Protein AF-A0A268JTW0-F1 (afdb_monomer)

Structure (mmCIF, N/CA/C/O backbone):
data_AF-A0A268JTW0-F1
#
_entry.id   AF-A0A268JTW0-F1
#
loop_
_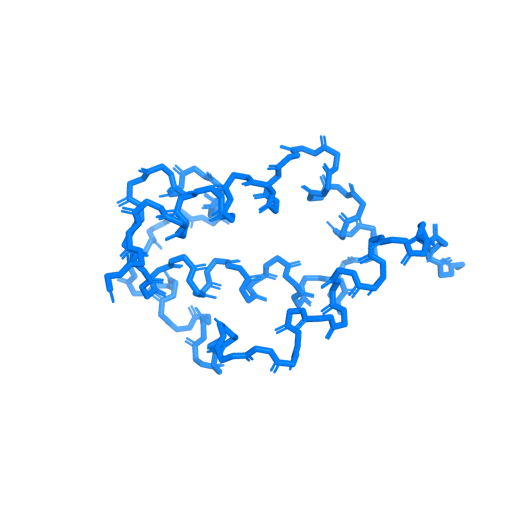atom_site.group_PDB
_atom_site.id
_atom_site.type_symbol
_atom_site.label_atom_id
_atom_site.label_alt_id
_atom_site.label_comp_id
_atom_site.label_asym_id
_atom_site.label_entity_id
_atom_site.label_seq_id
_atom_site.pdbx_PDB_ins_code
_atom_site.Cartn_x
_atom_site.Cartn_y
_atom_site.Cartn_z
_atom_site.occupancy
_atom_site.B_iso_or_equiv
_atom_site.auth_seq_id
_atom_site.auth_comp_id
_atom_site.auth_asym_id
_atom_site.auth_atom_id
_atom_site.pdbx_PDB_model_num
ATOM 1 N N . MET A 1 1 ? 9.815 -5.514 -21.626 1.00 54.25 1 MET A N 1
ATOM 2 C CA . MET A 1 1 ? 9.747 -6.808 -20.913 1.00 54.25 1 MET A CA 1
ATOM 3 C C . MET A 1 1 ? 8.936 -6.542 -19.665 1.00 54.25 1 MET A C 1
ATOM 5 O O . MET A 1 1 ? 9.332 -5.6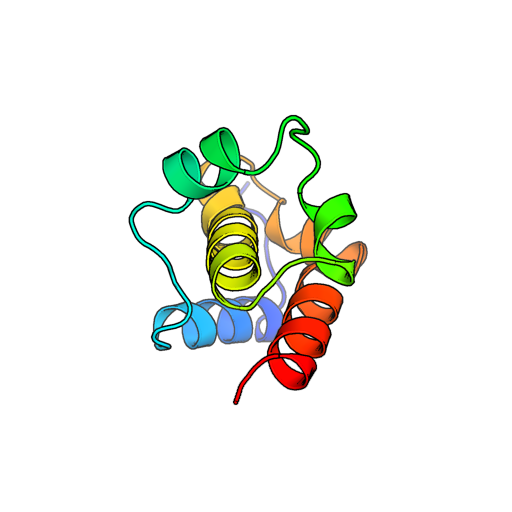55 -18.927 1.00 54.25 1 MET A O 1
ATOM 9 N N . TYR A 1 2 ? 7.790 -7.196 -19.479 1.00 60.47 2 TYR A N 1
ATOM 10 C CA . TYR A 1 2 ? 6.998 -6.983 -18.266 1.00 60.47 2 TYR A CA 1
ATOM 11 C C . TYR A 1 2 ? 7.738 -7.574 -17.058 1.00 60.47 2 TYR A C 1
ATOM 13 O O . TYR A 1 2 ? 8.299 -8.669 -17.194 1.00 60.47 2 TYR A O 1
ATOM 21 N N . PRO A 1 3 ? 7.767 -6.886 -15.905 1.00 72.75 3 PRO A N 1
ATOM 22 C CA . PRO A 1 3 ? 8.378 -7.430 -14.703 1.00 72.75 3 PRO A CA 1
ATOM 23 C C . PRO A 1 3 ? 7.690 -8.744 -14.310 1.00 72.75 3 PRO A C 1
ATOM 25 O O . PRO A 1 3 ? 6.463 -8.834 -14.223 1.00 72.75 3 PRO A O 1
ATOM 28 N N . GLN A 1 4 ? 8.487 -9.792 -14.098 1.00 80.38 4 GLN A N 1
ATOM 29 C CA . GLN A 1 4 ? 7.988 -11.047 -13.547 1.00 80.38 4 GLN A CA 1
ATOM 30 C C . GLN A 1 4 ? 8.004 -10.958 -12.024 1.00 80.38 4 GLN A C 1
ATOM 32 O O . GLN A 1 4 ? 9.064 -10.962 -11.402 1.00 80.38 4 GLN A O 1
ATOM 37 N N . TYR A 1 5 ? 6.815 -10.864 -11.435 1.00 85.56 5 TYR A N 1
ATOM 38 C CA . TYR A 1 5 ? 6.643 -10.890 -9.987 1.00 85.56 5 TYR A CA 1
ATOM 39 C C . TYR A 1 5 ? 6.514 -12.308 -9.449 1.00 85.56 5 TYR A C 1
ATOM 41 O O . TYR A 1 5 ? 5.932 -13.172 -10.108 1.00 85.56 5 TYR A O 1
ATOM 49 N N . ASP A 1 6 ? 6.995 -12.492 -8.221 1.00 89.75 6 ASP A N 1
ATOM 50 C CA . ASP A 1 6 ? 6.681 -13.656 -7.399 1.00 89.75 6 ASP A CA 1
ATOM 51 C C . ASP A 1 6 ? 5.158 -13.823 -7.265 1.00 89.75 6 ASP A C 1
ATOM 53 O O . ASP A 1 6 ? 4.419 -12.843 -7.117 1.00 89.75 6 ASP A O 1
ATOM 57 N N . GLU A 1 7 ? 4.682 -15.068 -7.325 1.00 92.94 7 GLU A N 1
ATOM 58 C CA . GLU A 1 7 ? 3.246 -15.358 -7.295 1.00 92.94 7 GLU A CA 1
ATOM 59 C C . GLU A 1 7 ? 2.593 -14.915 -5.983 1.00 92.94 7 GLU A C 1
ATOM 61 O O . GLU A 1 7 ? 1.477 -14.402 -6.015 1.00 92.94 7 GLU A O 1
ATOM 66 N N . LYS A 1 8 ? 3.296 -14.976 -4.841 1.00 94.00 8 LYS A N 1
ATOM 67 C CA . LYS A 1 8 ? 2.734 -14.504 -3.566 1.00 94.00 8 LYS A CA 1
ATOM 68 C C . LYS A 1 8 ? 2.531 -12.999 -3.569 1.00 94.00 8 LYS A C 1
ATOM 70 O O . LYS A 1 8 ? 1.543 -12.527 -3.016 1.00 94.00 8 LYS A O 1
ATOM 75 N N . LEU A 1 9 ? 3.439 -12.240 -4.188 1.00 94.19 9 LEU A N 1
ATOM 76 C CA . LEU A 1 9 ? 3.265 -10.794 -4.328 1.00 94.19 9 LEU A CA 1
ATOM 77 C C . LEU A 1 9 ? 2.058 -10.480 -5.218 1.00 94.19 9 LEU A C 1
ATOM 79 O O . LEU A 1 9 ? 1.250 -9.625 -4.867 1.00 94.19 9 LEU A O 1
ATOM 83 N N . LYS A 1 10 ? 1.889 -11.199 -6.334 1.00 94.56 10 LYS A N 1
ATOM 84 C CA . LYS A 1 10 ? 0.702 -11.037 -7.188 1.00 94.56 10 LYS A CA 1
ATOM 85 C C . LYS A 1 10 ? -0.580 -11.376 -6.436 1.00 94.56 10 LYS A C 1
ATOM 87 O O . LYS A 1 10 ? -1.545 -10.624 -6.530 1.00 94.56 10 LYS A O 1
ATOM 92 N N . ASP A 1 11 ? -0.596 -12.485 -5.707 1.00 96.19 11 ASP A N 1
ATOM 93 C CA . ASP A 1 11 ? -1.763 -12.924 -4.948 1.00 96.19 11 ASP A CA 1
ATOM 94 C C . ASP A 1 11 ? -2.091 -11.955 -3.817 1.00 96.19 11 ASP A C 1
ATOM 96 O O . ASP A 1 11 ? -3.243 -11.558 -3.693 1.00 96.19 11 ASP A O 1
ATOM 100 N N . PHE A 1 12 ? -1.087 -11.459 -3.089 1.00 95.69 12 PHE A N 1
ATOM 101 C CA . PHE A 1 12 ? -1.265 -10.373 -2.127 1.00 95.69 12 PHE A CA 1
ATOM 102 C C . PHE A 1 12 ? -1.968 -9.169 -2.762 1.00 95.69 12 PHE A C 1
ATOM 104 O O . PHE A 1 12 ? -2.985 -8.709 -2.248 1.00 95.69 12 PHE A O 1
ATOM 111 N N . ILE A 1 13 ? -1.480 -8.686 -3.909 1.00 96.25 13 ILE A N 1
ATOM 112 C CA . ILE A 1 13 ? -2.100 -7.545 -4.5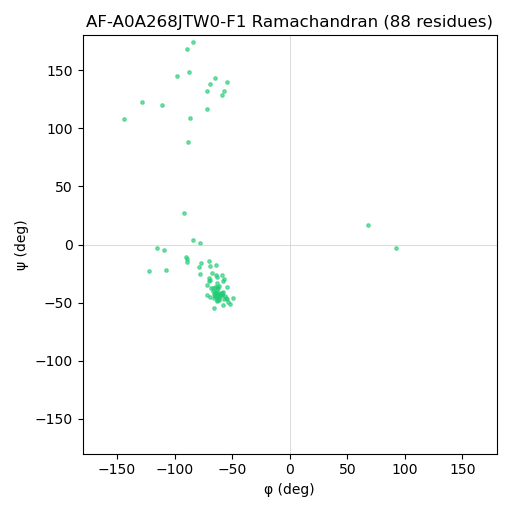86 1.00 96.25 13 ILE A CA 1
ATOM 113 C C . ILE A 1 13 ? -3.542 -7.862 -5.011 1.00 96.25 13 ILE A C 1
ATOM 115 O O . ILE A 1 13 ? -4.429 -7.030 -4.813 1.00 96.25 13 ILE A O 1
ATOM 119 N N . LYS A 1 14 ? -3.803 -9.055 -5.564 1.00 96.31 14 LYS A N 1
ATOM 120 C CA . LYS A 1 14 ? -5.166 -9.489 -5.921 1.00 96.31 14 LYS A CA 1
ATOM 121 C C . LYS A 1 14 ? -6.089 -9.497 -4.704 1.00 96.31 14 LYS A C 1
ATOM 123 O O . LYS A 1 14 ? -7.224 -9.052 -4.831 1.00 96.31 14 LYS A O 1
ATOM 128 N N . GLU A 1 15 ? -5.623 -9.980 -3.555 1.00 97.06 15 GLU A N 1
ATOM 129 C CA . GLU A 1 15 ? -6.406 -9.977 -2.319 1.00 97.06 15 GLU A CA 1
ATOM 130 C C . GLU A 1 15 ? -6.698 -8.553 -1.845 1.00 97.06 15 GLU A C 1
ATOM 132 O O . GLU A 1 15 ? -7.841 -8.265 -1.505 1.00 97.06 15 GLU A O 1
ATOM 137 N N . VAL A 1 16 ? -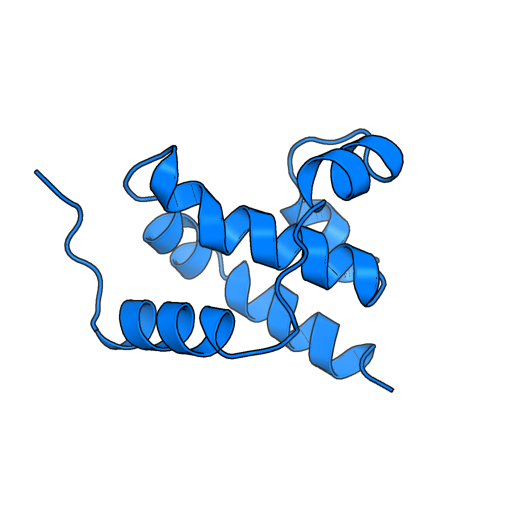5.740 -7.620 -1.931 1.00 96.38 16 VAL A N 1
ATOM 138 C CA . VAL A 1 16 ? -6.001 -6.211 -1.584 1.00 96.38 16 VAL A CA 1
ATOM 139 C C . VAL A 1 16 ? -7.141 -5.629 -2.431 1.00 96.38 16 VAL A C 1
ATOM 141 O O . VAL A 1 16 ? -8.025 -4.969 -1.887 1.00 96.38 16 VAL A O 1
ATOM 144 N N . TYR A 1 17 ? -7.198 -5.934 -3.734 1.00 95.94 17 TYR A N 1
ATOM 145 C CA . TYR A 1 17 ? -8.303 -5.503 -4.606 1.00 95.94 17 TYR A CA 1
ATOM 146 C C . TYR A 1 17 ? -9.676 -6.092 -4.240 1.00 95.94 17 TYR A C 1
ATOM 148 O O . TYR A 1 17 ? -10.687 -5.561 -4.697 1.00 95.94 17 TYR A O 1
ATOM 156 N N . LYS A 1 18 ? -9.733 -7.173 -3.453 1.00 97.00 18 LYS A N 1
ATOM 157 C CA . LYS A 1 18 ? -10.985 -7.787 -2.980 1.00 97.00 18 LYS A CA 1
ATOM 158 C C . LYS A 1 18 ? -11.470 -7.216 -1.647 1.00 97.00 18 LYS A C 1
ATOM 160 O O . LYS A 1 18 ? -12.589 -7.517 -1.241 1.00 97.00 18 LYS A O 1
ATOM 165 N N . THR A 1 19 ? -10.642 -6.428 -0.967 1.00 94.62 19 THR A N 1
ATOM 166 C CA . THR A 1 19 ? -11.002 -5.765 0.292 1.00 94.62 19 THR A CA 1
ATOM 167 C C . THR A 1 19 ? -11.636 -4.397 0.041 1.00 94.62 19 THR A C 1
ATOM 169 O O . THR A 1 19 ? -11.556 -3.842 -1.055 1.00 94.62 19 THR A O 1
ATOM 172 N N . ASP A 1 20 ? -12.216 -3.812 1.082 1.00 94.94 20 ASP A N 1
ATOM 173 C CA . ASP A 1 20 ? -12.695 -2.429 1.106 1.00 94.94 20 ASP A CA 1
ATOM 174 C C . ASP A 1 20 ? -11.587 -1.408 1.437 1.00 94.94 20 ASP A C 1
ATOM 176 O O . ASP A 1 20 ? -11.844 -0.204 1.508 1.00 94.94 20 ASP A O 1
ATOM 180 N N . LEU A 1 21 ? -10.331 -1.848 1.575 1.00 95.75 21 LEU A N 1
ATOM 181 C CA . LEU A 1 21 ? -9.202 -0.977 1.913 1.00 95.75 21 LEU A CA 1
ATOM 182 C C . LEU A 1 21 ? -8.853 0.014 0.795 1.00 95.75 21 LEU A C 1
ATOM 184 O O . LEU A 1 21 ? -8.289 1.073 1.065 1.00 95.75 21 LEU A O 1
ATOM 188 N N . MET A 1 22 ? -9.197 -0.296 -0.456 1.00 96.56 22 MET A N 1
ATOM 189 C CA . MET A 1 22 ? -8.904 0.571 -1.595 1.00 96.56 22 MET A CA 1
ATOM 190 C C . MET A 1 22 ? -9.788 1.825 -1.585 1.00 96.56 22 MET A C 1
ATOM 192 O O . MET A 1 22 ? -11.009 1.748 -1.458 1.00 96.56 22 MET A O 1
ATOM 196 N N . LYS A 1 23 ? -9.174 2.995 -1.780 1.00 95.94 23 LYS A N 1
ATOM 197 C CA . LYS A 1 23 ? -9.847 4.299 -1.759 1.00 95.94 23 LYS A CA 1
ATOM 198 C C . LYS A 1 23 ? -9.873 4.914 -3.158 1.00 95.94 23 LYS A C 1
ATOM 200 O O . LYS A 1 23 ? -8.832 5.154 -3.763 1.00 95.94 23 LYS A O 1
ATOM 205 N N . SER A 1 24 ? -11.057 5.185 -3.704 1.00 94.25 24 SER A N 1
ATOM 206 C CA . SER A 1 24 ? -11.200 5.697 -5.078 1.00 94.25 24 SER A CA 1
ATOM 207 C C . SER A 1 24 ? -10.575 7.083 -5.264 1.00 94.25 24 SER A C 1
ATOM 209 O O . SER A 1 24 ? -9.857 7.295 -6.242 1.00 94.25 24 SER A O 1
ATOM 211 N N . ASN A 1 25 ? -10.775 7.986 -4.301 1.00 96.44 25 ASN A N 1
ATOM 212 C CA . ASN A 1 25 ? -10.256 9.356 -4.291 1.00 96.44 25 ASN A CA 1
ATOM 213 C C . ASN A 1 25 ? -8.890 9.491 -3.590 1.00 96.44 25 ASN A C 1
ATOM 215 O O . ASN A 1 25 ? -8.567 10.545 -3.053 1.00 96.44 25 ASN A O 1
ATOM 219 N N . TYR A 1 26 ? -8.083 8.424 -3.562 1.00 96.38 26 TYR A N 1
ATOM 220 C CA . TYR A 1 26 ? -6.815 8.400 -2.826 1.00 96.38 26 TYR A CA 1
ATOM 221 C C . TYR A 1 26 ? -5.847 9.538 -3.186 1.00 96.38 26 TYR A C 1
ATOM 223 O O . TYR A 1 26 ? -5.179 10.026 -2.289 1.00 96.38 26 TYR A O 1
ATOM 231 N N . LEU A 1 27 ? -5.758 9.966 -4.454 1.00 94.75 27 LEU A N 1
ATOM 232 C CA . LEU A 1 27 ? -4.829 11.033 -4.861 1.00 94.75 27 LEU A CA 1
ATOM 233 C C . LEU A 1 27 ? -5.193 12.377 -4.229 1.00 94.75 27 LEU A C 1
ATOM 235 O O . LEU A 1 27 ? -4.368 12.945 -3.528 1.00 94.75 27 LEU A O 1
ATOM 239 N N . GLU A 1 28 ? -6.436 12.826 -4.414 1.00 95.88 28 GLU A N 1
ATOM 240 C CA . GLU A 1 28 ? -6.961 14.053 -3.798 1.00 95.88 28 GLU A CA 1
ATOM 241 C C . GLU A 1 28 ? -6.803 13.999 -2.273 1.00 95.88 28 GLU A C 1
ATOM 243 O O . GLU A 1 28 ? -6.249 14.907 -1.662 1.00 95.88 28 GLU A O 1
ATOM 248 N N . TYR A 1 29 ? -7.158 12.862 -1.667 1.00 96.06 29 TYR A N 1
ATOM 249 C CA . TYR A 1 29 ? -7.029 12.661 -0.225 1.00 96.06 29 TYR A CA 1
ATOM 250 C C . TYR A 1 29 ? -5.578 12.745 0.283 1.00 96.06 29 TYR A C 1
ATOM 252 O O . TYR A 1 29 ? -5.331 13.213 1.394 1.00 96.06 29 TYR A O 1
ATOM 260 N N . LEU A 1 30 ? -4.607 12.269 -0.503 1.00 96.62 30 LEU A N 1
ATOM 261 C CA . LEU A 1 30 ? -3.184 12.377 -0.172 1.00 96.62 30 LEU A CA 1
ATOM 262 C C . LEU A 1 30 ? -2.691 13.817 -0.328 1.00 96.62 30 LEU A C 1
ATOM 264 O O . LEU A 1 30 ? -1.978 14.298 0.547 1.00 96.62 30 LEU A O 1
ATOM 268 N N . GLU A 1 31 ? -3.075 14.498 -1.407 1.00 94.12 31 GLU A N 1
ATOM 269 C CA . GLU A 1 31 ? -2.662 15.875 -1.706 1.00 94.12 31 GLU A CA 1
ATOM 270 C C . GLU A 1 31 ? -3.190 16.886 -0.680 1.00 94.12 31 GLU A C 1
ATOM 272 O O . GLU A 1 31 ? -2.470 17.808 -0.301 1.00 94.12 31 GLU A O 1
ATOM 277 N N . GLU A 1 32 ? -4.405 16.688 -0.166 1.00 94.81 32 GLU A N 1
ATOM 278 C CA . GLU A 1 32 ? -4.982 17.539 0.881 1.00 94.81 32 GLU A CA 1
ATOM 279 C C . GLU A 1 32 ? -4.301 17.370 2.246 1.00 94.81 32 GLU A C 1
ATOM 281 O O . GLU A 1 32 ? -4.289 18.295 3.061 1.00 94.81 32 GLU A O 1
ATOM 286 N N . ARG A 1 33 ? -3.750 16.182 2.528 1.00 93.56 33 ARG A N 1
ATOM 287 C CA . ARG A 1 33 ? -3.259 15.818 3.869 1.00 93.56 33 ARG A CA 1
ATOM 288 C C . ARG A 1 33 ? -1.744 15.778 3.989 1.00 93.56 33 ARG A C 1
ATOM 290 O O . ARG A 1 33 ? -1.229 15.869 5.103 1.00 93.56 33 ARG A O 1
ATOM 297 N N . LEU A 1 34 ? -1.027 15.622 2.881 1.00 93.31 34 LEU A N 1
ATOM 298 C CA . LEU A 1 34 ? 0.421 15.469 2.860 1.00 93.31 34 LEU A CA 1
ATOM 299 C C . LEU A 1 34 ? 1.050 16.468 1.891 1.00 93.31 34 LEU A C 1
ATOM 301 O O . LEU A 1 34 ? 0.804 16.453 0.692 1.00 93.31 34 LEU A O 1
ATOM 305 N N . LEU A 1 35 ? 1.960 17.286 2.420 1.00 87.06 35 LEU A N 1
ATOM 306 C CA . LEU A 1 35 ? 2.796 18.184 1.614 1.00 87.06 35 LEU A CA 1
ATOM 307 C C . LEU A 1 35 ? 3.943 17.440 0.908 1.00 87.06 35 LEU A C 1
ATOM 309 O O . LEU A 1 35 ? 4.574 17.972 -0.004 1.00 87.06 35 LEU A O 1
ATOM 313 N N . VAL A 1 36 ? 4.243 16.216 1.354 1.00 81.88 36 VAL A N 1
ATOM 314 C CA . VAL A 1 36 ? 5.336 15.386 0.840 1.00 81.88 36 VAL A CA 1
ATOM 315 C C . VAL A 1 36 ? 4.819 14.367 -0.169 1.00 81.88 36 VAL A C 1
ATOM 317 O O . VAL A 1 36 ? 3.738 13.812 -0.005 1.00 81.88 36 VAL A O 1
ATOM 320 N N . LYS A 1 37 ? 5.631 14.081 -1.193 1.00 80.62 37 LYS A N 1
ATOM 321 C CA . LYS A 1 37 ? 5.343 13.033 -2.189 1.00 80.62 37 LYS A CA 1
ATOM 322 C C . LYS A 1 37 ? 5.877 11.654 -1.797 1.00 80.62 37 LYS A C 1
ATOM 324 O O . LYS A 1 37 ? 5.508 10.663 -2.419 1.00 80.62 37 LYS A O 1
ATOM 329 N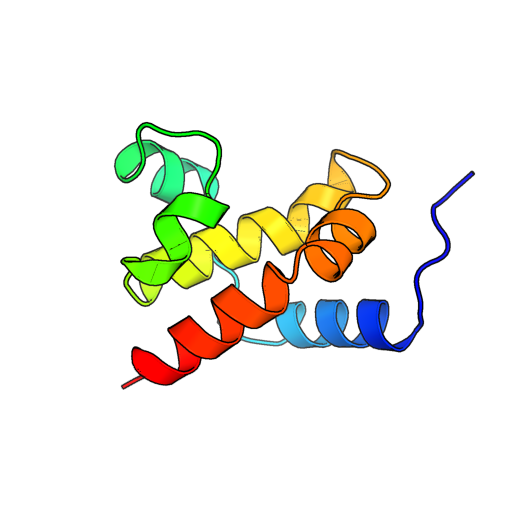 N . ASP A 1 38 ? 6.733 11.583 -0.777 1.00 88.81 38 ASP A N 1
ATOM 330 C CA . ASP A 1 38 ? 7.154 10.312 -0.189 1.00 88.81 38 ASP A CA 1
ATOM 331 C C . ASP A 1 38 ? 6.180 9.900 0.919 1.00 88.81 38 ASP A C 1
ATOM 333 O O . ASP A 1 38 ? 6.334 10.223 2.101 1.00 88.81 38 ASP A O 1
ATOM 337 N N . TYR A 1 39 ? 5.133 9.193 0.506 1.00 94.44 39 TYR A N 1
ATOM 338 C CA . TYR A 1 39 ? 4.062 8.765 1.396 1.00 94.44 39 TYR A CA 1
ATOM 339 C C . TYR A 1 39 ? 4.499 7.689 2.403 1.00 94.44 39 TYR A C 1
ATOM 341 O O . TYR A 1 39 ? 3.855 7.537 3.442 1.00 94.44 39 TYR A O 1
ATOM 349 N N . ALA A 1 40 ? 5.613 6.980 2.170 1.00 94.56 40 ALA A N 1
ATOM 350 C CA . ALA A 1 40 ? 6.133 5.987 3.114 1.00 94.56 40 ALA A CA 1
ATOM 351 C C . ALA A 1 40 ? 6.566 6.613 4.449 1.00 94.56 40 ALA A C 1
ATOM 353 O O . ALA A 1 40 ? 6.553 5.929 5.480 1.00 94.56 40 ALA A O 1
ATOM 354 N N . ILE A 1 41 ? 6.941 7.896 4.447 1.00 95.06 41 ILE A N 1
ATOM 355 C CA . ILE A 1 41 ? 7.331 8.645 5.650 1.00 95.06 41 ILE A CA 1
ATOM 356 C C . ILE A 1 41 ? 6.118 8.904 6.552 1.00 95.06 41 ILE A C 1
ATOM 358 O O . ILE A 1 41 ? 6.257 8.913 7.771 1.00 95.06 41 ILE A O 1
ATOM 362 N N . ALA A 1 42 ? 4.923 9.056 5.973 1.00 95.62 42 ALA A N 1
ATOM 363 C CA . ALA A 1 42 ? 3.698 9.340 6.717 1.00 95.62 42 ALA A CA 1
ATOM 364 C C . ALA A 1 42 ? 3.084 8.098 7.389 1.00 95.62 42 ALA A C 1
ATOM 366 O O . ALA A 1 42 ? 2.309 8.236 8.330 1.00 95.62 42 ALA A O 1
ATOM 367 N N . VAL A 1 43 ? 3.439 6.884 6.947 1.00 96.81 43 VAL A N 1
ATOM 368 C CA . VAL A 1 43 ? 2.861 5.620 7.450 1.00 96.81 43 VAL A CA 1
ATOM 369 C C . VAL A 1 43 ? 2.849 5.504 8.985 1.00 96.81 43 VAL A C 1
ATOM 371 O O . VAL A 1 43 ? 1.803 5.144 9.513 1.00 96.81 43 VAL A O 1
ATOM 374 N N . PRO A 1 44 ? 3.926 5.814 9.737 1.00 96.00 44 PRO A N 1
ATOM 375 C CA . PRO A 1 44 ? 3.941 5.613 11.190 1.00 96.00 44 PRO A CA 1
ATOM 376 C C . PRO A 1 44 ? 2.919 6.461 11.959 1.00 96.00 44 PRO A C 1
ATOM 378 O O . PRO A 1 44 ? 2.484 6.064 13.035 1.00 96.00 44 PRO A O 1
ATOM 381 N N . THR A 1 45 ? 2.544 7.626 11.430 1.00 94.69 45 THR A N 1
ATOM 382 C CA . THR A 1 45 ? 1.623 8.571 12.083 1.00 94.69 45 THR A CA 1
ATOM 383 C C . THR A 1 45 ? 0.262 8.647 11.399 1.00 94.69 45 THR A C 1
ATOM 385 O O . THR A 1 45 ? -0.637 9.313 11.909 1.00 94.69 45 THR A O 1
ATOM 388 N N . ALA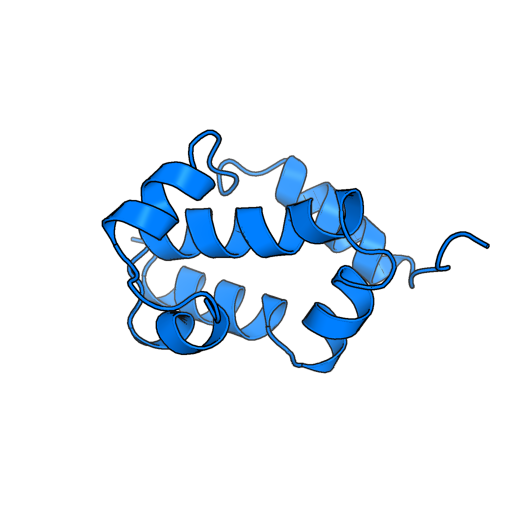 A 1 46 ? 0.091 7.963 10.268 1.00 95.94 46 ALA A N 1
ATOM 389 C CA . ALA A 1 46 ? -1.150 7.947 9.518 1.00 95.94 46 ALA A CA 1
ATOM 390 C C . ALA A 1 46 ? -2.291 7.289 10.314 1.00 95.94 46 ALA A C 1
ATOM 392 O O . ALA A 1 46 ? -2.089 6.317 11.052 1.00 95.94 46 ALA A O 1
ATOM 393 N N . ASP A 1 47 ? -3.491 7.846 10.143 1.00 96.31 47 ASP A N 1
ATOM 394 C CA . ASP A 1 47 ? -4.746 7.238 10.578 1.00 96.31 47 ASP A CA 1
ATOM 395 C C . ASP A 1 47 ? -5.262 6.233 9.538 1.00 96.31 47 ASP A C 1
ATOM 397 O O . ASP A 1 47 ? -4.692 6.084 8.454 1.00 96.31 47 ASP A O 1
ATOM 401 N N . PHE A 1 48 ? -6.344 5.532 9.876 1.00 96.81 48 PHE A N 1
ATOM 402 C CA . PHE A 1 48 ? -6.912 4.474 9.043 1.00 96.81 48 PHE A CA 1
ATOM 403 C C . PHE A 1 48 ? -7.223 4.938 7.609 1.00 96.81 48 PHE A C 1
ATOM 405 O O . PHE A 1 48 ? -6.812 4.300 6.638 1.00 96.81 48 PHE A O 1
ATOM 412 N N . GLU A 1 49 ? -7.877 6.090 7.451 1.00 96.69 49 GLU A N 1
ATOM 413 C CA . GLU A 1 49 ? -8.244 6.615 6.132 1.00 96.69 49 GLU A CA 1
ATOM 414 C C . GLU A 1 49 ? -7.028 7.047 5.306 1.00 96.69 49 GLU A C 1
ATOM 416 O O . GLU A 1 49 ? -6.984 6.810 4.093 1.00 96.69 49 GLU A O 1
ATOM 421 N N . LEU A 1 50 ? -6.011 7.635 5.944 1.00 96.75 50 LEU A N 1
ATOM 422 C CA . LEU A 1 50 ? -4.762 7.969 5.269 1.00 96.75 50 LEU A CA 1
ATOM 423 C C . LEU A 1 50 ? -4.002 6.712 4.851 1.00 96.75 50 LEU A C 1
ATOM 425 O O . LEU A 1 50 ? -3.500 6.655 3.732 1.00 96.75 50 LEU A O 1
ATOM 429 N N . LEU A 1 51 ? -3.973 5.670 5.682 1.00 97.75 51 LEU A N 1
ATOM 430 C CA . LEU A 1 51 ? -3.346 4.393 5.331 1.00 97.75 51 LEU A CA 1
ATOM 431 C C . LEU A 1 51 ? -4.032 3.713 4.151 1.00 97.75 51 LEU A C 1
ATOM 433 O O . LEU A 1 51 ? -3.337 3.198 3.280 1.00 97.75 51 LEU A O 1
ATOM 437 N N . ARG A 1 52 ? -5.367 3.757 4.066 1.00 97.81 52 ARG A N 1
ATOM 438 C CA . ARG A 1 52 ? -6.119 3.277 2.892 1.00 97.81 52 ARG A CA 1
ATOM 439 C C . ARG A 1 52 ? -5.708 4.010 1.616 1.00 97.81 52 ARG A C 1
ATOM 441 O O . ARG A 1 52 ? -5.484 3.386 0.573 1.00 97.81 52 ARG A O 1
ATOM 448 N N . ALA A 1 53 ? -5.556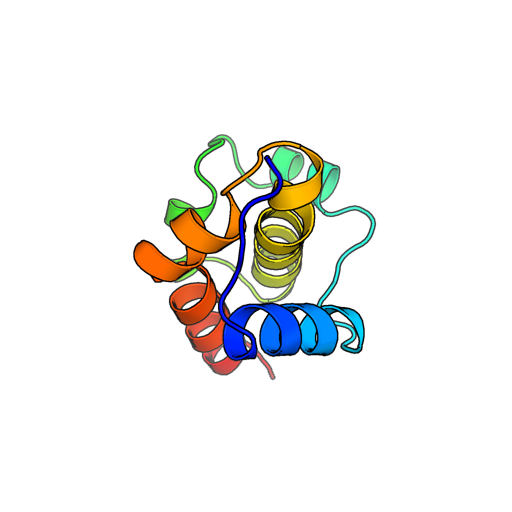 5.332 1.693 1.00 97.88 53 ALA A N 1
ATOM 449 C CA . ALA A 1 53 ? -5.102 6.141 0.566 1.00 97.88 53 ALA A CA 1
ATOM 450 C C . ALA A 1 53 ? -3.650 5.811 0.165 1.00 97.88 53 ALA A C 1
ATOM 452 O O . ALA A 1 53 ? -3.373 5.577 -1.015 1.00 97.88 53 ALA A O 1
ATOM 453 N N . ILE A 1 54 ? -2.742 5.708 1.143 1.00 97.75 54 ILE A N 1
ATOM 454 C CA . ILE A 1 54 ? -1.334 5.338 0.930 1.00 97.75 54 ILE A CA 1
ATOM 455 C C . ILE A 1 54 ? -1.231 3.923 0.337 1.00 97.75 54 ILE A C 1
ATOM 457 O O . ILE A 1 54 ? -0.525 3.720 -0.651 1.00 97.75 54 ILE A O 1
ATOM 461 N N . LEU A 1 55 ? -1.967 2.946 0.876 1.00 98.06 55 LEU A N 1
ATOM 462 C CA . LEU A 1 55 ? -2.015 1.580 0.347 1.00 98.06 55 LEU A CA 1
ATOM 463 C C . LEU A 1 55 ? -2.458 1.579 -1.115 1.00 98.06 55 LEU A C 1
ATOM 465 O O . LEU A 1 55 ? -1.810 0.966 -1.963 1.00 98.06 55 LEU A O 1
ATOM 469 N N . THR A 1 56 ? -3.527 2.317 -1.420 1.00 98.00 56 THR A N 1
ATOM 470 C CA . THR A 1 56 ? -4.051 2.436 -2.784 1.00 98.00 56 THR A CA 1
ATOM 471 C C . THR A 1 56 ? -3.004 3.001 -3.739 1.00 98.00 56 THR A C 1
ATOM 473 O O . THR A 1 56 ? -2.863 2.494 -4.855 1.00 98.00 56 THR A O 1
ATOM 476 N N . PHE A 1 57 ? -2.244 4.011 -3.307 1.00 97.25 57 PHE A N 1
ATOM 477 C CA . PHE A 1 57 ? -1.156 4.578 -4.098 1.00 97.25 57 PHE A CA 1
ATOM 478 C C . PHE A 1 57 ? -0.112 3.516 -4.463 1.00 97.25 57 PHE A C 1
ATOM 480 O O . PHE A 1 57 ? 0.175 3.329 -5.646 1.00 97.25 57 PHE A O 1
ATOM 487 N N . TYR A 1 58 ? 0.397 2.764 -3.484 1.00 97.25 58 TYR A N 1
ATOM 488 C CA . TYR A 1 58 ? 1.414 1.733 -3.729 1.00 97.25 58 TYR A CA 1
ATOM 489 C C . TYR A 1 58 ? 0.884 0.516 -4.499 1.00 97.25 58 TYR A C 1
ATOM 491 O O . TYR A 1 58 ? 1.619 -0.093 -5.269 1.00 97.25 58 TYR A O 1
ATOM 499 N N . VAL A 1 59 ? -0.392 0.161 -4.347 1.00 97.06 59 VAL A N 1
ATOM 500 C CA . VAL A 1 59 ? -1.012 -0.925 -5.122 1.00 97.06 59 VAL A CA 1
ATOM 501 C C . VAL A 1 59 ? -1.230 -0.518 -6.582 1.00 97.06 59 VAL A C 1
ATOM 503 O O . VAL A 1 59 ? -1.097 -1.347 -7.484 1.00 97.06 59 VAL A O 1
ATOM 506 N N . ARG A 1 60 ? -1.555 0.752 -6.851 1.00 95.75 60 ARG A N 1
ATOM 507 C CA . ARG A 1 60 ? -1.807 1.249 -8.215 1.00 95.75 60 ARG A CA 1
ATOM 508 C C . ARG A 1 60 ? -0.556 1.760 -8.927 1.00 95.75 60 ARG A C 1
ATOM 510 O O . ARG A 1 60 ? -0.619 1.908 -10.145 1.00 95.75 60 ARG A O 1
ATOM 517 N N . SER A 1 61 ? 0.545 2.005 -8.218 1.00 94.06 61 SER A N 1
ATOM 518 C CA . SER A 1 61 ? 1.785 2.573 -8.772 1.00 94.06 61 SER A CA 1
ATOM 519 C C . SER A 1 61 ? 2.380 1.746 -9.916 1.00 94.06 61 SER A C 1
ATOM 521 O O . SER A 1 61 ? 2.899 2.326 -10.865 1.00 94.06 61 SER A O 1
ATOM 523 N N . GLU A 1 62 ? 2.199 0.422 -9.904 1.00 93.06 62 GLU A N 1
ATOM 524 C CA . GLU A 1 62 ? 2.629 -0.476 -10.988 1.00 93.06 62 GLU A CA 1
ATOM 525 C C . GLU A 1 62 ? 2.006 -0.135 -12.345 1.00 93.06 62 GLU A C 1
ATOM 527 O O . GLU A 1 62 ? 2.595 -0.388 -13.385 1.00 93.06 62 GLU A O 1
ATOM 532 N N . ARG A 1 63 ? 0.826 0.496 -12.363 1.00 91.56 63 ARG A N 1
ATOM 533 C CA . ARG A 1 63 ? 0.187 0.939 -13.614 1.00 91.56 63 ARG A CA 1
ATOM 534 C C . ARG A 1 63 ? 0.922 2.107 -14.278 1.00 91.56 63 ARG A C 1
ATOM 536 O O . ARG A 1 63 ? 0.612 2.438 -15.417 1.00 91.56 63 ARG A O 1
ATOM 543 N N . PHE A 1 64 ? 1.822 2.761 -13.547 1.00 90.62 64 PHE A N 1
ATOM 544 C CA . PHE A 1 64 ? 2.508 3.986 -13.956 1.00 90.62 64 PHE A CA 1
ATOM 545 C C . PHE A 1 64 ? 4.032 3.836 -13.966 1.00 90.62 64 PHE A C 1
ATOM 547 O O . PHE A 1 64 ? 4.711 4.599 -14.648 1.00 90.62 64 PHE A O 1
ATOM 554 N N . CYS A 1 65 ? 4.570 2.886 -13.203 1.00 89.44 65 CYS A N 1
ATOM 555 C CA . CYS A 1 65 ? 5.994 2.619 -13.103 1.00 89.44 65 CYS A CA 1
ATOM 556 C C . CYS A 1 65 ? 6.218 1.113 -12.945 1.00 89.44 65 CYS A C 1
ATOM 558 O O . CYS A 1 65 ? 5.935 0.549 -11.886 1.00 89.44 65 CYS A O 1
ATOM 560 N N . ASP A 1 66 ? 6.724 0.478 -14.001 1.00 91.44 66 ASP A N 1
ATOM 561 C CA . ASP A 1 66 ? 7.101 -0.934 -13.973 1.00 91.44 66 ASP A CA 1
ATOM 562 C C . ASP A 1 66 ? 8.131 -1.176 -12.860 1.00 91.44 66 ASP A C 1
ATOM 564 O O . ASP A 1 66 ? 9.135 -0.467 -12.748 1.00 91.44 66 ASP A O 1
ATOM 568 N N . GLY A 1 67 ? 7.908 -2.200 -12.039 1.00 92.56 67 GLY A N 1
ATOM 569 C CA . GLY A 1 67 ? 8.803 -2.528 -10.922 1.00 92.56 67 GLY A CA 1
ATOM 570 C C . GLY A 1 67 ? 8.415 -1.877 -9.595 1.00 92.56 67 GLY A C 1
ATOM 571 O O . GLY A 1 67 ? 9.058 -2.152 -8.575 1.00 92.56 67 GLY A O 1
ATOM 572 N N . ALA A 1 68 ? 7.375 -1.039 -9.562 1.00 93.94 68 ALA A N 1
ATOM 573 C CA . ALA A 1 68 ? 6.962 -0.341 -8.352 1.00 93.94 68 ALA A CA 1
ATOM 574 C C . ALA A 1 68 ? 6.530 -1.302 -7.238 1.00 93.94 68 ALA A C 1
ATOM 576 O O . ALA A 1 68 ? 6.862 -1.067 -6.070 1.00 93.94 68 ALA A O 1
ATOM 577 N N . TRP A 1 69 ? 5.862 -2.413 -7.565 1.00 95.50 69 TRP A N 1
ATOM 578 C CA . TRP A 1 69 ? 5.530 -3.436 -6.569 1.00 95.50 69 TRP A CA 1
ATOM 579 C C . TRP A 1 69 ? 6.769 -4.117 -5.993 1.00 95.50 69 TRP A C 1
ATOM 581 O O . TRP A 1 69 ? 6.859 -4.260 -4.774 1.00 95.50 69 TRP A O 1
ATOM 591 N N . ALA A 1 70 ? 7.740 -4.497 -6.831 1.00 94.00 70 ALA A N 1
ATOM 592 C CA . ALA A 1 70 ? 8.987 -5.106 -6.356 1.00 94.00 70 ALA A CA 1
ATOM 593 C C . ALA A 1 70 ? 9.747 -4.151 -5.435 1.00 94.00 70 ALA A C 1
ATOM 595 O O . ALA A 1 70 ? 10.190 -4.565 -4.366 1.00 94.00 70 ALA A O 1
ATOM 596 N N . ASN A 1 71 ? 9.853 -2.876 -5.816 1.00 94.31 71 ASN A N 1
ATOM 597 C CA . ASN A 1 71 ? 10.506 -1.871 -4.987 1.00 94.31 71 ASN A CA 1
ATOM 598 C C . ASN A 1 71 ? 9.782 -1.702 -3.642 1.00 94.31 71 ASN A C 1
ATOM 600 O O . ASN A 1 71 ? 10.400 -1.778 -2.587 1.00 94.31 71 ASN A O 1
ATOM 604 N N . SER A 1 72 ? 8.455 -1.572 -3.667 1.00 95.81 72 SER A N 1
ATOM 605 C CA . SER A 1 72 ? 7.644 -1.403 -2.453 1.00 95.81 72 SER A CA 1
ATOM 606 C C . SER A 1 72 ? 7.714 -2.616 -1.521 1.00 95.81 72 SER A C 1
ATOM 608 O O . SER A 1 72 ? 7.740 -2.460 -0.300 1.00 95.81 72 SER A O 1
ATOM 610 N N . ALA A 1 73 ? 7.769 -3.827 -2.081 1.00 95.25 73 ALA A N 1
ATOM 611 C CA . ALA A 1 73 ? 7.949 -5.057 -1.318 1.00 95.25 73 ALA A CA 1
ATOM 612 C C . ALA A 1 73 ? 9.360 -5.152 -0.718 1.00 95.25 73 ALA A C 1
ATOM 614 O O . ALA A 1 73 ? 9.497 -5.461 0.464 1.00 95.25 73 ALA A O 1
ATOM 615 N N . LYS A 1 74 ? 10.398 -4.840 -1.506 1.00 95.38 74 LYS A N 1
ATOM 616 C CA . LYS A 1 74 ? 11.801 -4.853 -1.071 1.00 95.38 74 LYS A CA 1
ATOM 617 C C . LYS A 1 74 ? 12.059 -3.867 0.071 1.00 95.38 74 LYS A C 1
ATOM 619 O O . LYS A 1 74 ? 12.717 -4.228 1.039 1.00 95.38 74 LYS A O 1
ATOM 624 N N . GLU A 1 75 ? 11.497 -2.666 -0.019 1.00 96.12 75 GLU A N 1
ATOM 625 C CA . GLU A 1 75 ? 11.595 -1.621 1.011 1.00 96.12 75 GLU A CA 1
ATOM 626 C C . GLU A 1 75 ? 10.648 -1.865 2.209 1.00 96.12 75 GLU A C 1
ATOM 628 O O . GLU A 1 75 ? 10.568 -1.058 3.135 1.00 96.12 75 GLU A O 1
ATOM 633 N N . GLY A 1 76 ? 9.883 -2.966 2.209 1.00 96.56 76 GLY A N 1
ATOM 634 C CA . GLY A 1 76 ? 8.976 -3.329 3.302 1.00 96.56 76 GLY A CA 1
ATOM 635 C C . GLY A 1 76 ? 7.771 -2.396 3.464 1.00 96.56 76 GLY A C 1
ATOM 636 O O . GLY A 1 76 ? 7.118 -2.409 4.509 1.00 96.56 76 GLY A O 1
ATOM 637 N N . ILE A 1 77 ? 7.449 -1.587 2.451 1.00 97.50 77 ILE A N 1
ATOM 638 C CA . ILE A 1 77 ? 6.397 -0.564 2.517 1.00 97.50 77 ILE A CA 1
ATOM 639 C C . ILE A 1 77 ? 5.026 -1.204 2.739 1.00 97.50 77 ILE A C 1
ATOM 641 O O . ILE A 1 77 ? 4.313 -0.798 3.656 1.00 97.50 77 ILE A O 1
ATOM 645 N N . PHE A 1 78 ? 4.675 -2.237 1.963 1.00 97.38 78 PHE A N 1
ATOM 646 C CA . PHE A 1 78 ? 3.399 -2.944 2.137 1.00 97.38 78 PHE A CA 1
ATOM 647 C C . PHE A 1 78 ? 3.247 -3.484 3.561 1.00 97.38 78 PHE A C 1
ATOM 649 O O . PHE A 1 78 ? 2.208 -3.296 4.186 1.00 97.38 78 PHE A O 1
ATOM 656 N N . LEU A 1 79 ? 4.305 -4.086 4.107 1.00 97.25 79 LEU A N 1
ATOM 657 C CA . LEU A 1 79 ? 4.290 -4.644 5.455 1.00 97.25 79 LEU A CA 1
ATOM 658 C C . LEU A 1 79 ? 4.088 -3.561 6.525 1.00 97.25 79 LEU A C 1
ATOM 660 O O . LEU A 1 79 ? 3.273 -3.738 7.426 1.00 97.25 79 LEU A O 1
ATOM 664 N N . ARG A 1 80 ? 4.787 -2.425 6.408 1.00 98.00 80 ARG A N 1
ATOM 665 C CA . ARG A 1 80 ? 4.632 -1.286 7.329 1.00 98.00 80 ARG A CA 1
ATOM 666 C C . ARG A 1 80 ? 3.208 -0.733 7.318 1.00 98.00 80 ARG A C 1
ATOM 668 O O . ARG A 1 80 ? 2.668 -0.447 8.381 1.00 98.00 80 ARG A O 1
ATOM 675 N N . ILE A 1 81 ? 2.600 -0.616 6.136 1.00 98.06 81 ILE A N 1
ATOM 676 C CA . ILE A 1 81 ? 1.211 -0.164 5.995 1.00 98.06 81 ILE A CA 1
ATOM 677 C C . ILE A 1 81 ? 0.255 -1.149 6.674 1.00 98.06 81 ILE A C 1
ATOM 679 O O . ILE A 1 81 ? -0.591 -0.721 7.450 1.00 98.06 81 ILE A O 1
ATOM 683 N N . LEU A 1 82 ? 0.405 -2.457 6.433 1.00 96.81 82 LEU A N 1
ATOM 684 C CA . LEU A 1 82 ? -0.461 -3.484 7.026 1.00 96.81 82 LEU A CA 1
ATOM 685 C C . LEU A 1 82 ? -0.343 -3.548 8.552 1.00 96.81 82 LEU A C 1
ATOM 687 O O . LEU A 1 82 ? -1.357 -3.671 9.236 1.00 96.81 82 LEU A O 1
ATOM 691 N N . TYR A 1 83 ? 0.873 -3.445 9.097 1.00 97.81 83 TYR A N 1
ATOM 692 C CA . TYR A 1 83 ? 1.050 -3.397 10.548 1.00 97.81 83 TYR A CA 1
ATOM 693 C C . TYR A 1 83 ? 0.401 -2.164 11.152 1.00 97.81 83 TYR A C 1
ATOM 695 O O . TYR A 1 83 ? -0.314 -2.291 12.141 1.00 97.81 83 TYR A O 1
ATOM 703 N N . ARG A 1 84 ? 0.581 -0.996 10.529 1.00 97.88 84 ARG A N 1
ATOM 704 C CA . ARG A 1 84 ? -0.071 0.212 11.016 1.00 97.88 84 ARG A CA 1
ATOM 705 C C . ARG A 1 84 ? -1.591 0.112 10.911 1.00 97.88 84 ARG A C 1
ATOM 707 O O . ARG A 1 84 ? -2.262 0.485 11.862 1.00 97.88 84 ARG A O 1
ATOM 714 N N . LEU A 1 85 ? -2.128 -0.420 9.809 1.00 96.69 85 LEU A N 1
ATOM 715 C CA . LEU A 1 85 ? -3.567 -0.664 9.661 1.00 96.69 85 LEU A CA 1
ATOM 716 C C . LEU A 1 85 ? -4.081 -1.501 10.830 1.00 96.69 85 LEU A C 1
ATOM 718 O O . LEU A 1 85 ? -4.995 -1.064 11.507 1.00 96.69 85 LEU A O 1
ATOM 722 N N . LYS A 1 86 ? -3.423 -2.618 11.154 1.00 95.81 86 LYS A N 1
ATOM 723 C CA . LYS A 1 86 ? -3.792 -3.465 12.297 1.00 95.81 86 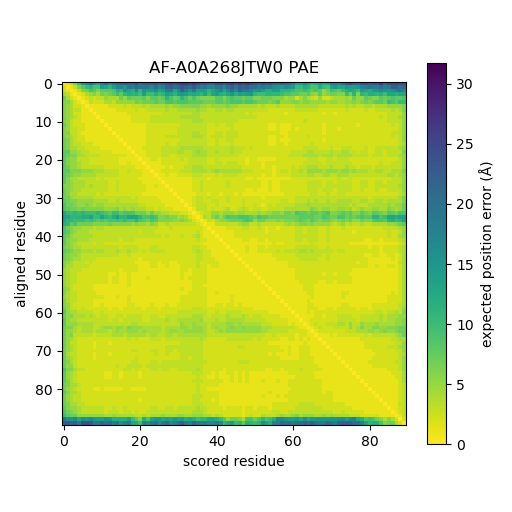LYS A CA 1
ATOM 724 C C . LYS A 1 86 ? -3.796 -2.729 13.649 1.00 95.81 86 LYS A C 1
ATOM 726 O O . LYS A 1 86 ? -4.529 -3.127 14.544 1.00 95.81 86 LYS A O 1
ATOM 731 N N . GLU A 1 87 ? -2.963 -1.706 13.831 1.00 96.50 87 GLU A N 1
ATOM 732 C CA . GLU A 1 87 ? -2.923 -0.911 15.068 1.00 96.50 87 GLU A CA 1
ATOM 733 C C . GLU A 1 87 ? -4.059 0.113 15.176 1.00 96.50 87 GLU A C 1
ATOM 735 O O . GLU A 1 87 ? -4.384 0.534 16.285 1.00 96.50 87 GLU A O 1
ATOM 740 N N . VAL A 1 88 ? -4.607 0.564 14.043 1.00 95.19 88 VAL A N 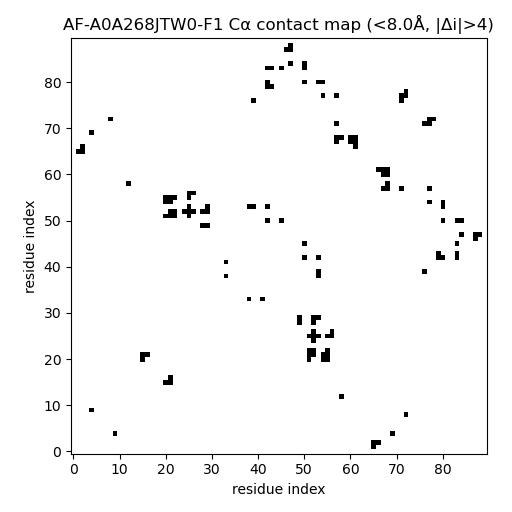1
ATOM 741 C CA . VAL A 1 88 ? -5.606 1.647 13.985 1.00 95.19 88 VAL A CA 1
ATOM 742 C C . VAL A 1 88 ? -6.976 1.198 13.476 1.00 95.19 88 VAL A C 1
ATOM 744 O O . VAL A 1 88 ? -7.887 2.020 13.424 1.00 95.19 88 VAL A O 1
ATOM 747 N N . ASP A 1 89 ? -7.105 -0.066 13.082 1.00 78.12 89 ASP A N 1
ATOM 748 C CA . ASP A 1 89 ? -8.362 -0.742 12.764 1.00 78.12 89 ASP A CA 1
ATOM 749 C C . ASP A 1 89 ? -9.118 -0.991 14.082 1.00 78.12 89 ASP A C 1
ATOM 751 O O . ASP A 1 89 ? -8.589 -1.648 14.984 1.00 78.12 89 ASP A O 1
ATOM 755 N N . ILE A 1 90 ? -10.297 -0.376 14.229 1.00 58.69 90 ILE A N 1
ATOM 756 C CA . ILE A 1 90 ? -11.141 -0.399 15.442 1.00 58.69 90 ILE A CA 1
ATOM 757 C C . ILE A 1 90 ? -12.359 -1.280 15.190 1.00 58.69 90 ILE A C 1
ATOM 759 O O . ILE A 1 90 ? -13.066 -1.008 14.195 1.00 58.69 90 ILE A O 1
#

Foldseek 3Di:
DADDDDVVLVVVLVVLVVDPLADPCLVVVCVVPDPDPPLLVCLVVDASNNLSSVLNCQSCCCVPDGCSSVVCVVVCSNVSSVVSNVVRVD

Radius of gyration: 12.68 Å; Cα contacts (8 Å, |Δi|>4): 71; chains: 1; bounding box: 24×34×36 Å

pLDDT: mean 93.08, std 7.96, range [54.25, 98.06]

Solvent-accessible surface area (backbone atoms only — not comparable to full-atom values): 5425 Å² total; per-residue (Å²): 132,81,79,84,71,60,66,66,60,52,48,51,54,56,51,50,72,74,47,84,56,60,41,92,62,22,66,63,59,43,61,77,75,38,97,62,89,66,60,78,76,47,46,90,78,48,51,55,72,54,43,22,21,51,50,33,50,58,70,51,37,43,84,80,36,86,54,40,52,61,51,36,56,73,73,40,47,61,59,54,48,52,55,46,42,67,74,56,65,127

Sequence (90 aa):
MYPQYDEKLKDFIKEVYKTDLMKSNYLEYLEERLLVKDYAIAVPTADFELLRAILTFYVRSERFCDGAWANSAKEGIFLRILYRLKEVDI

Mean predicted aligned error: 3.39 Å

Secondary structure (DSSP, 8-state):
------HHHHHHHHHHHHSTT--TTHHHHHHHH-S-S-GGGTTTT--HHHHHHHHHHHHHGGGTSTTHHHHHHHTTHHHHHHHHHHHH--